Protein AF-A0A966HH26-F1 (afdb_monomer_lite)

Structure (mmCIF, N/CA/C/O backbone):
data_AF-A0A966HH26-F1
#
_entry.id   AF-A0A966HH26-F1
#
loop_
_atom_site.group_PDB
_atom_site.id
_atom_site.type_symbol
_atom_site.label_atom_id
_atom_site.label_alt_id
_atom_site.label_comp_id
_atom_site.label_asym_id
_atom_site.label_entity_id
_atom_site.label_seq_id
_atom_site.pdbx_PDB_ins_code
_atom_site.Cartn_x
_atom_site.Cartn_y
_atom_site.Cartn_z
_atom_site.occupancy
_atom_site.B_iso_or_equiv
_atom_site.auth_seq_id
_atom_site.auth_comp_id
_atom_site.auth_asym_id
_atom_site.auth_atom_id
_atom_site.pdbx_PDB_model_num
ATOM 1 N N . MET A 1 1 ? 35.435 23.503 43.792 1.00 46.53 1 MET A N 1
ATOM 2 C CA . MET A 1 1 ? 34.524 23.653 42.637 1.00 46.53 1 MET A CA 1
ATOM 3 C C . MET A 1 1 ? 33.122 23.897 43.168 1.00 46.53 1 MET A C 1
ATOM 5 O O . MET A 1 1 ? 32.701 23.189 44.073 1.00 46.53 1 MET A O 1
ATOM 9 N N . ALA A 1 2 ? 32.490 24.978 42.711 1.00 45.44 2 ALA A N 1
ATOM 10 C CA . ALA A 1 2 ? 31.250 25.517 43.256 1.00 45.44 2 ALA A CA 1
ATOM 11 C C . ALA A 1 2 ? 30.022 24.645 42.949 1.00 45.44 2 ALA A C 1
ATOM 13 O O . ALA A 1 2 ? 29.969 23.917 41.961 1.00 45.44 2 ALA A O 1
ATOM 14 N N . THR A 1 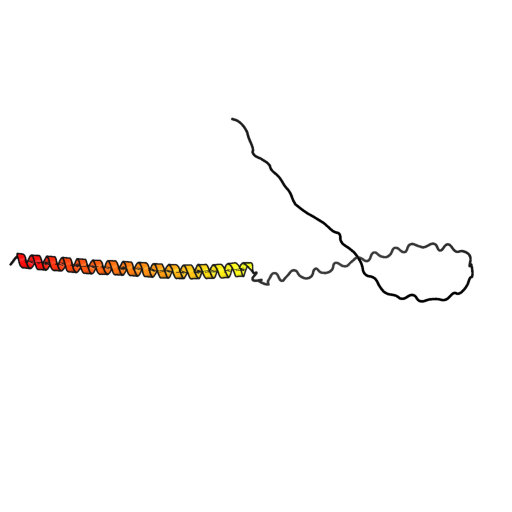3 ? 29.051 24.745 43.849 1.00 58.44 3 THR A N 1
ATOM 15 C CA . THR A 1 3 ? 27.746 24.092 43.872 1.00 58.44 3 THR A CA 1
ATOM 16 C C . THR A 1 3 ? 26.756 24.759 42.908 1.00 58.44 3 THR A C 1
ATOM 18 O O . THR A 1 3 ? 26.860 25.950 42.634 1.00 58.44 3 THR A O 1
ATOM 21 N N . THR A 1 4 ? 25.747 24.016 42.437 1.00 54.38 4 THR A N 1
ATOM 22 C CA . THR A 1 4 ? 24.311 24.336 42.631 1.00 54.38 4 THR A CA 1
ATOM 23 C C . THR A 1 4 ? 23.412 23.295 41.952 1.00 54.38 4 THR A C 1
ATOM 25 O O . THR A 1 4 ? 23.545 22.971 40.777 1.00 54.38 4 THR A O 1
ATOM 28 N N . LYS A 1 5 ? 22.486 22.750 42.750 1.00 48.38 5 LYS A N 1
ATOM 29 C CA . LYS A 1 5 ? 21.353 21.908 42.349 1.00 48.38 5 LYS A CA 1
ATOM 30 C C . LYS A 1 5 ? 20.194 22.839 41.983 1.00 48.38 5 LYS A C 1
ATOM 32 O O . LYS A 1 5 ? 19.894 23.739 42.764 1.00 48.38 5 LYS A O 1
ATOM 37 N N . SER A 1 6 ? 19.527 22.612 40.852 1.00 42.12 6 SER A N 1
ATOM 38 C CA . SER A 1 6 ? 18.279 23.304 40.509 1.00 42.12 6 SER A CA 1
ATOM 39 C C . SER A 1 6 ? 17.089 22.397 40.810 1.00 42.12 6 SER A C 1
ATOM 41 O O . SER A 1 6 ? 16.882 21.374 40.160 1.00 42.12 6 SER A O 1
ATOM 43 N N . THR A 1 7 ? 16.323 22.797 41.822 1.00 47.72 7 THR A N 1
ATOM 44 C CA . THR A 1 7 ? 15.028 22.242 42.212 1.00 47.72 7 THR A CA 1
ATOM 45 C C . THR A 1 7 ? 14.047 23.410 42.319 1.00 47.72 7 THR A C 1
ATOM 47 O O . THR A 1 7 ? 14.395 24.442 42.889 1.00 47.72 7 THR A O 1
ATOM 50 N N . SER A 1 8 ? 12.797 23.175 41.900 1.00 38.25 8 SER A N 1
ATOM 51 C CA . SER A 1 8 ? 11.558 23.851 42.336 1.00 38.25 8 SER A CA 1
ATOM 52 C C . SER A 1 8 ? 10.932 24.898 41.404 1.00 38.25 8 SER A C 1
ATOM 54 O O . SER A 1 8 ? 11.446 26.000 41.226 1.00 38.25 8 SER A O 1
ATOM 56 N N . LYS A 1 9 ? 9.721 24.578 40.924 1.00 40.78 9 LYS A N 1
ATOM 57 C CA . LYS A 1 9 ? 8.426 25.217 41.277 1.00 40.78 9 LYS A CA 1
ATOM 58 C C . LYS A 1 9 ? 7.308 24.552 40.445 1.00 40.78 9 LYS A C 1
ATOM 60 O O . LYS A 1 9 ? 7.574 24.144 39.329 1.00 40.78 9 LYS A O 1
ATOM 65 N N . LYS A 1 10 ? 6.020 24.476 40.786 1.00 36.44 10 LYS A N 1
ATOM 66 C CA . LYS A 1 10 ? 5.187 24.537 42.001 1.00 36.44 10 LYS A CA 1
ATOM 67 C C . LYS A 1 10 ? 3.735 24.542 41.459 1.00 36.44 10 LYS A C 1
ATOM 69 O O . LYS A 1 10 ? 3.396 25.448 40.714 1.00 36.44 10 LYS A O 1
ATOM 74 N N . THR A 1 11 ? 2.940 23.517 41.797 1.00 38.69 11 THR A N 1
ATOM 75 C CA . THR A 1 11 ? 1.458 23.449 41.974 1.00 38.69 11 THR A CA 1
ATOM 76 C C . THR A 1 11 ? 0.535 24.543 41.397 1.00 38.69 11 THR A C 1
ATOM 78 O O . THR A 1 11 ? 0.734 25.713 41.708 1.00 38.69 11 THR A O 1
ATOM 81 N N . THR A 1 12 ? -0.641 24.164 40.858 1.00 39.47 12 THR A N 1
ATOM 82 C CA . THR A 1 12 ? -1.949 24.283 41.574 1.00 39.47 12 THR A CA 1
ATOM 83 C C . THR A 1 12 ? -3.161 23.735 40.794 1.00 39.47 12 THR A C 1
ATOM 85 O O . THR A 1 12 ? -3.431 24.114 39.660 1.00 39.47 12 THR A O 1
ATOM 88 N N . ASN A 1 13 ? -3.927 22.875 41.477 1.00 42.19 13 ASN A N 1
ATOM 89 C CA . ASN A 1 13 ? -5.312 22.495 41.184 1.00 42.19 13 ASN A CA 1
ATOM 90 C C . ASN A 1 13 ? -6.242 23.717 41.238 1.00 42.19 13 ASN A C 1
ATOM 92 O O . ASN A 1 13 ? -6.146 24.507 42.178 1.00 42.19 13 ASN A O 1
ATOM 96 N N . LYS A 1 14 ? -7.223 23.806 40.330 1.00 37.44 14 LYS A N 1
ATOM 97 C CA . LYS A 1 14 ? -8.350 24.742 40.450 1.00 37.44 14 LYS A CA 1
ATOM 98 C C . LYS A 1 14 ? -9.676 23.979 40.422 1.00 37.44 14 LYS A C 1
ATOM 100 O O . LYS A 1 14 ? -10.220 23.658 39.374 1.00 37.44 14 LYS A O 1
ATOM 105 N N . LYS A 1 15 ? -10.162 23.676 41.627 1.00 34.75 15 LYS A N 1
ATOM 106 C CA . LYS A 1 15 ? -11.553 23.336 41.940 1.00 34.75 15 LYS A CA 1
ATOM 107 C C . LYS A 1 15 ? -12.304 24.663 42.064 1.00 34.75 15 LYS A C 1
ATOM 109 O O . LYS A 1 15 ? -11.840 25.552 42.778 1.00 34.75 15 LYS A O 1
ATOM 114 N N . THR A 1 16 ? -13.435 24.827 41.390 1.00 39.72 16 THR A N 1
ATOM 115 C CA . THR A 1 16 ? -14.351 25.935 41.686 1.00 39.72 16 THR A CA 1
ATOM 116 C C . THR A 1 16 ? -15.774 25.402 41.693 1.00 39.72 16 THR A C 1
ATOM 118 O O . THR A 1 16 ? -16.367 25.102 40.665 1.00 39.72 16 THR A O 1
ATOM 121 N N . ASP A 1 17 ? -16.235 25.221 42.923 1.00 36.28 17 ASP A N 1
ATOM 122 C CA . ASP A 1 17 ? -17.598 24.996 43.373 1.00 36.28 17 ASP A CA 1
ATOM 123 C C . ASP A 1 17 ? -18.321 26.354 43.347 1.00 36.28 17 ASP A C 1
ATOM 125 O O . ASP A 1 17 ? -17.760 27.331 43.844 1.00 36.28 17 ASP A O 1
ATOM 129 N N . LEU A 1 18 ? -19.515 26.440 42.759 1.00 45.84 18 LEU A N 1
ATOM 130 C CA . LEU A 1 18 ? -20.462 27.538 42.981 1.00 45.84 18 LEU A CA 1
ATOM 131 C C . LEU A 1 18 ? -21.883 27.019 42.747 1.00 45.84 18 LEU A C 1
ATOM 133 O O . LEU A 1 18 ? -22.423 27.023 41.642 1.00 45.84 18 LEU A O 1
ATOM 137 N N . GLN A 1 19 ? -22.486 26.577 43.845 1.00 42.69 19 GLN A N 1
ATOM 138 C CA . GLN A 1 19 ? -23.931 26.549 44.027 1.00 42.69 19 GLN A CA 1
ATOM 139 C C . GLN A 1 19 ? -24.512 27.974 44.004 1.00 42.69 19 GLN A C 1
ATOM 141 O O . GLN A 1 19 ? -23.838 28.918 44.420 1.00 42.69 19 GLN A O 1
ATOM 146 N N . LYS A 1 20 ? -25.806 28.068 43.640 1.00 35.97 20 LYS A N 1
ATOM 147 C CA . LYS A 1 20 ? -26.865 28.956 44.189 1.00 35.97 20 LYS A CA 1
ATOM 148 C C . LYS A 1 20 ? -27.674 29.673 43.098 1.00 35.97 20 LYS A C 1
ATOM 150 O O . LYS A 1 20 ? -27.216 30.666 42.547 1.00 35.97 20 LYS A O 1
ATOM 155 N N . LYS A 1 21 ? -28.913 29.203 42.869 1.00 39.84 21 LYS A N 1
ATOM 156 C CA . LYS A 1 21 ? -30.105 29.998 42.487 1.00 39.84 21 LYS A CA 1
ATOM 157 C C . LYS A 1 21 ? -31.386 29.135 42.535 1.00 39.84 21 LYS A C 1
ATOM 159 O O . LYS A 1 21 ? -31.654 28.346 41.641 1.00 39.84 21 LYS A O 1
ATOM 164 N N . THR A 1 22 ? -32.169 29.291 43.601 1.00 39.56 22 THR A N 1
ATOM 165 C CA . THR A 1 22 ? -33.653 29.213 43.615 1.00 39.56 22 THR A CA 1
ATOM 166 C C . THR A 1 22 ? -34.197 30.642 43.331 1.00 39.56 22 THR A C 1
ATOM 168 O O . THR A 1 22 ? -33.358 31.549 43.409 1.00 39.56 22 THR A O 1
ATOM 171 N N . PRO A 1 23 ? -35.503 30.941 43.040 1.00 49.19 23 PRO A N 1
ATOM 172 C CA . PRO A 1 23 ? -36.725 30.270 43.544 1.00 49.19 23 PRO A CA 1
ATOM 173 C C . PRO A 1 23 ? -38.027 30.294 42.658 1.00 49.19 23 PRO A C 1
ATOM 175 O O . PRO A 1 23 ? -38.081 30.898 41.595 1.00 49.19 23 PRO A O 1
ATOM 178 N N . VAL A 1 24 ? -39.115 29.719 43.220 1.00 37.56 24 VAL A N 1
ATOM 179 C CA . VAL A 1 24 ? -40.577 30.020 43.054 1.00 37.56 24 VAL A CA 1
ATOM 180 C C . VAL A 1 24 ? -41.441 29.260 42.012 1.00 37.56 24 VAL A C 1
ATOM 182 O O . VAL A 1 24 ? -41.351 29.522 40.819 1.00 37.56 24 VAL A O 1
ATOM 185 N N . LYS A 1 25 ? -42.413 28.457 42.512 1.00 38.44 25 LYS A N 1
ATOM 186 C CA . LYS A 1 25 ? -43.899 28.462 42.259 1.00 38.44 25 LYS A CA 1
ATOM 187 C C . LYS A 1 25 ? -44.534 27.180 42.870 1.00 38.44 25 LYS A C 1
ATOM 189 O O . LYS A 1 25 ? -44.150 26.093 42.477 1.00 38.44 25 LYS A O 1
ATOM 194 N N . LYS A 1 26 ? -45.234 27.212 44.020 1.00 36.72 26 LYS A N 1
ATOM 195 C CA . LYS A 1 26 ? -46.664 27.515 44.342 1.00 36.72 26 LYS A CA 1
ATOM 196 C C . LYS A 1 26 ? -47.728 26.504 43.842 1.00 36.72 26 LYS A C 1
ATOM 198 O O . LYS A 1 26 ? -47.833 26.287 42.644 1.00 36.72 26 LYS A O 1
ATOM 203 N N . SER A 1 27 ? -48.620 26.133 44.786 1.00 33.53 27 SER A N 1
ATOM 204 C CA . SER A 1 27 ? -49.966 25.508 44.656 1.00 33.53 27 SER A CA 1
ATOM 205 C C . SER A 1 27 ? -49.977 23.969 44.550 1.00 33.53 27 SER A C 1
ATOM 207 O O . SER A 1 27 ? -49.150 23.428 43.836 1.00 33.53 27 SER A O 1
ATOM 209 N N . SER A 1 28 ? -50.809 23.164 45.231 1.00 43.28 28 SER A N 1
ATOM 210 C CA . SER A 1 28 ? -52.185 23.309 45.756 1.00 43.28 28 SER A CA 1
ATOM 211 C C . SER A 1 28 ? -52.428 22.259 46.883 1.00 43.28 28 SER A C 1
ATOM 213 O O . SER A 1 28 ? -51.761 21.230 46.884 1.00 43.28 28 SER A O 1
ATOM 215 N N . THR A 1 29 ? -53.121 22.595 47.987 1.00 35.47 29 THR A N 1
ATOM 216 C CA . THR A 1 29 ? -54.499 22.148 48.362 1.00 35.47 29 THR A CA 1
ATOM 217 C C . THR A 1 29 ? -54.577 20.623 48.633 1.00 35.47 29 THR A C 1
ATOM 219 O O . THR A 1 29 ? -54.247 19.833 47.769 1.00 35.47 29 THR A O 1
ATOM 222 N N . ILE A 1 30 ? -54.943 20.099 49.812 1.00 45.78 30 ILE A N 1
ATOM 223 C CA . ILE A 1 30 ? -56.294 20.080 50.404 1.00 45.78 30 ILE A CA 1
ATOM 224 C C . ILE A 1 30 ? -56.207 19.813 51.921 1.00 45.78 30 ILE A C 1
ATOM 226 O O . ILE A 1 30 ? -55.453 18.969 52.400 1.00 45.78 30 ILE A O 1
ATOM 230 N N . LYS A 1 31 ? -57.046 20.550 52.650 1.00 43.34 31 LYS A N 1
ATOM 231 C CA . LYS A 1 31 ? -57.352 20.488 54.081 1.00 43.34 31 LYS A CA 1
ATOM 232 C C . LYS A 1 31 ? -58.714 19.797 54.244 1.00 43.34 31 LYS A C 1
ATOM 234 O O . LYS A 1 31 ? -59.655 20.187 53.566 1.00 43.34 31 LYS A O 1
ATOM 239 N N . SER A 1 32 ? -58.833 18.837 55.158 1.00 38.41 32 SER A N 1
ATOM 240 C CA . SER A 1 32 ? -60.107 18.289 55.663 1.00 38.41 32 SER A CA 1
ATOM 241 C C . SER A 1 32 ? -59.803 17.688 57.045 1.00 38.41 32 SER A C 1
ATOM 243 O O . SER A 1 32 ? -58.915 16.852 57.157 1.00 38.41 32 SER A O 1
ATOM 245 N N . SER A 1 33 ? -60.175 18.349 58.153 1.00 37.78 33 SER A N 1
ATOM 246 C CA . SER A 1 33 ? -61.451 18.197 58.895 1.00 37.78 33 SER A CA 1
ATOM 247 C C . SER A 1 33 ? -61.733 16.728 59.221 1.00 37.78 33 SER A C 1
ATOM 249 O O . SER A 1 33 ? -61.710 15.895 58.336 1.00 37.78 33 SER A O 1
ATOM 251 N N . SER A 1 34 ? -62.082 16.275 60.411 1.00 39.06 34 SER A N 1
ATOM 252 C CA . SER A 1 34 ? -62.530 16.844 61.678 1.00 39.06 34 SER A CA 1
ATOM 253 C C . SER A 1 34 ? -62.873 15.614 62.534 1.00 39.06 34 SER A C 1
ATOM 255 O O . SER A 1 34 ? -63.113 14.550 61.973 1.00 39.06 34 SER A O 1
ATOM 257 N N . ILE A 1 35 ? -63.002 15.789 63.849 1.00 47.38 35 ILE A N 1
ATOM 258 C CA . ILE A 1 35 ? -63.968 15.118 64.747 1.00 47.38 35 ILE A CA 1
ATOM 259 C C . ILE A 1 35 ? -63.309 14.691 66.060 1.00 47.38 35 ILE A C 1
ATOM 261 O O . ILE A 1 35 ? -62.444 13.827 66.157 1.00 47.38 35 ILE A O 1
ATOM 265 N N . SER A 1 36 ? -63.800 15.389 67.071 1.00 43.22 36 SER A N 1
ATOM 266 C CA . SER A 1 36 ? -63.665 15.235 68.503 1.00 43.22 36 SER A CA 1
ATOM 267 C C . SER A 1 36 ? -64.209 13.903 69.031 1.00 43.22 36 SER A C 1
ATOM 269 O O . SER A 1 36 ? -65.168 13.359 68.490 1.00 43.22 36 SER A O 1
ATOM 271 N N . LYS A 1 37 ? -63.641 13.444 70.156 1.00 47.03 37 LYS A N 1
ATOM 272 C CA . LYS A 1 37 ? -64.297 12.764 71.301 1.00 47.03 37 LYS A CA 1
ATOM 273 C C . LYS A 1 37 ? -63.201 12.472 72.342 1.00 47.03 37 LYS A C 1
ATOM 275 O O . LYS A 1 37 ? -62.259 11.751 72.060 1.00 47.03 37 LYS A O 1
ATOM 280 N N . LYS A 1 38 ? -63.113 13.268 73.408 1.00 40.28 38 LYS A N 1
ATOM 281 C CA . LYS A 1 38 ? -63.781 13.112 74.718 1.00 40.28 38 LYS A CA 1
ATOM 282 C C . LYS A 1 38 ? -62.902 12.350 75.731 1.00 40.28 38 LYS A C 1
ATOM 284 O O . LYS A 1 38 ? -62.758 11.140 75.673 1.00 40.28 38 LYS A O 1
ATOM 289 N N . SER A 1 39 ? -62.321 13.154 76.622 1.00 48.81 39 SER A N 1
ATOM 290 C CA . SER A 1 39 ? -61.943 12.942 78.030 1.00 48.81 39 SER A CA 1
ATOM 291 C C . SER A 1 39 ? -62.117 11.559 78.683 1.00 48.81 39 SER A C 1
ATOM 293 O O . SER A 1 39 ? -63.251 11.126 78.869 1.00 48.81 39 SER A O 1
ATOM 295 N N . THR A 1 40 ? -61.018 11.039 79.245 1.00 57.84 40 THR A N 1
ATOM 296 C CA . THR A 1 40 ? -60.918 10.505 80.627 1.00 57.84 40 THR A CA 1
ATOM 297 C C . THR A 1 40 ? -59.441 10.500 81.070 1.00 57.84 40 THR A C 1
ATOM 299 O O . THR A 1 40 ? -58.605 10.025 80.297 1.00 57.84 40 THR A O 1
ATOM 302 N N . PRO A 1 41 ? -59.075 10.999 82.270 1.00 52.28 41 PRO A N 1
ATOM 303 C CA . PRO A 1 41 ? -57.709 10.925 82.774 1.00 52.28 41 PRO A CA 1
ATOM 304 C C . PRO A 1 41 ? -57.526 9.625 83.567 1.00 52.28 41 PRO A C 1
ATOM 306 O O . PRO A 1 41 ? -57.934 9.537 84.722 1.00 52.28 41 PRO A O 1
ATOM 309 N N . THR A 1 42 ? -56.902 8.611 82.966 1.00 50.75 42 THR A N 1
ATOM 310 C CA . THR A 1 42 ? -56.572 7.371 83.686 1.00 50.75 42 THR A CA 1
ATOM 311 C C . THR A 1 42 ? -55.089 7.343 84.042 1.00 50.75 42 THR A C 1
ATOM 313 O O . THR A 1 42 ? -54.211 7.071 83.227 1.00 50.75 42 THR A O 1
ATOM 316 N N . VAL A 1 43 ? -54.872 7.714 85.297 1.00 53.69 43 VAL A N 1
ATOM 317 C CA . VAL A 1 43 ? -53.802 7.380 86.242 1.00 53.69 43 VAL A CA 1
ATOM 318 C C . VAL A 1 43 ? -52.806 6.288 85.796 1.00 53.69 43 VAL A C 1
ATOM 320 O O . VAL A 1 43 ? -53.153 5.144 85.528 1.00 53.69 43 VAL A O 1
ATOM 323 N N . THR A 1 44 ? -51.537 6.711 85.780 1.00 54.56 44 THR A N 1
ATOM 324 C CA . THR A 1 44 ? -50.280 5.989 86.054 1.00 54.56 44 THR A CA 1
ATOM 325 C C . THR A 1 44 ? -50.145 4.516 85.659 1.00 54.56 44 THR A C 1
ATOM 327 O O . THR A 1 44 ? -50.657 3.628 86.324 1.00 54.56 44 THR A O 1
ATOM 330 N N . THR A 1 45 ? -49.195 4.251 84.764 1.00 58.06 45 THR A N 1
ATOM 331 C CA . THR A 1 45 ? -48.088 3.317 85.040 1.00 58.06 45 THR A CA 1
ATOM 332 C C . THR A 1 45 ? -46.888 3.736 84.193 1.00 58.06 45 THR A C 1
ATOM 334 O O . THR A 1 45 ? -46.979 3.872 82.972 1.00 58.06 45 THR A O 1
ATOM 337 N N . LYS A 1 46 ? -45.735 3.988 84.827 1.00 56.41 46 LYS A N 1
ATOM 338 C CA . LYS A 1 46 ? -44.472 4.197 84.108 1.00 56.41 46 LYS A CA 1
ATOM 339 C C . LYS A 1 46 ? -44.111 2.880 83.422 1.00 56.41 46 LYS A C 1
ATOM 341 O O . LYS A 1 46 ? -43.544 1.982 84.034 1.00 56.41 46 LYS A O 1
ATOM 346 N N . LYS A 1 47 ? -44.473 2.760 82.145 1.00 57.62 47 LYS A N 1
ATOM 347 C CA . LYS A 1 47 ? -44.094 1.641 81.283 1.00 57.62 47 LYS A CA 1
ATOM 348 C C . LYS A 1 47 ? -42.581 1.709 81.075 1.00 57.62 47 LYS A C 1
ATOM 350 O O . LYS A 1 47 ? -42.100 2.469 80.236 1.00 57.62 47 LYS A O 1
ATOM 355 N N . SER A 1 48 ? -41.841 0.954 81.886 1.00 62.97 48 SER A N 1
ATOM 356 C CA . SER A 1 48 ? -40.420 0.680 81.679 1.00 62.97 48 SER A CA 1
ATOM 357 C C . SER A 1 48 ? -40.251 0.129 80.264 1.00 62.97 48 SER A C 1
ATOM 359 O O . SER A 1 48 ? -40.666 -0.989 79.951 1.00 62.97 48 SER A O 1
ATOM 361 N N . ARG A 1 49 ? -39.729 0.963 79.361 1.00 59.41 49 ARG A N 1
ATOM 362 C CA . ARG A 1 49 ? -39.385 0.542 78.006 1.00 59.41 49 ARG A CA 1
ATOM 363 C C . ARG A 1 49 ? -38.106 -0.276 78.125 1.00 59.41 49 ARG A C 1
ATOM 365 O O . ARG A 1 49 ? -37.021 0.294 78.158 1.00 59.41 49 ARG A O 1
ATOM 372 N N . LYS A 1 50 ? -38.225 -1.607 78.172 1.00 63.03 50 LYS A N 1
ATOM 373 C CA . LYS A 1 50 ? -37.103 -2.473 77.791 1.00 63.03 50 LYS A CA 1
ATOM 374 C C . LYS A 1 50 ? -36.706 -2.064 76.376 1.00 63.03 50 LYS A C 1
ATOM 376 O O . LYS A 1 50 ? -37.498 -2.210 75.444 1.00 63.03 50 LYS A O 1
ATOM 381 N N . ALA A 1 51 ? -35.515 -1.493 76.239 1.00 63.66 51 ALA A N 1
ATOM 382 C CA . ALA A 1 51 ? -34.905 -1.248 74.948 1.00 63.66 51 ALA A CA 1
ATOM 383 C C . ALA A 1 51 ? -34.685 -2.614 74.290 1.00 63.66 51 ALA A C 1
ATOM 385 O O . ALA A 1 51 ? -33.740 -3.328 74.605 1.00 63.66 51 ALA A O 1
ATOM 386 N N . SER A 1 52 ? -35.615 -3.010 73.423 1.00 64.81 52 SER A N 1
ATOM 387 C CA . SER A 1 52 ? -35.379 -4.078 72.463 1.00 64.81 52 SER A CA 1
ATOM 388 C C . SER A 1 52 ? -34.242 -3.591 71.570 1.00 64.81 52 SER A C 1
ATOM 390 O O . SER A 1 52 ? -34.417 -2.645 70.796 1.00 64.81 52 SER A O 1
ATOM 392 N N . SER A 1 53 ? -33.054 -4.180 71.731 1.00 67.38 53 SER A N 1
ATOM 393 C CA . SER A 1 53 ? -31.997 -4.027 70.744 1.00 67.38 53 SER A CA 1
ATOM 394 C C . SER A 1 53 ? -32.553 -4.586 69.439 1.00 67.38 53 SER A C 1
ATOM 396 O O . SER A 1 53 ? -32.881 -5.767 69.320 1.00 67.38 53 SER A O 1
ATOM 398 N N . LYS A 1 54 ? -32.775 -3.702 68.466 1.00 72.12 54 LYS A N 1
ATOM 399 C CA . LYS A 1 54 ? -33.138 -4.138 67.121 1.00 72.12 54 LYS A CA 1
ATOM 400 C C . LYS A 1 54 ? -31.969 -4.983 66.614 1.00 72.12 54 LYS A C 1
ATOM 402 O O . LYS A 1 54 ? -30.840 -4.491 66.680 1.00 72.12 54 LYS A O 1
ATOM 407 N N . PRO A 1 55 ? -32.195 -6.214 66.127 1.00 67.12 55 PRO A N 1
ATOM 408 C CA . PRO A 1 55 ? -31.116 -6.989 65.540 1.00 67.12 55 PRO A CA 1
ATOM 409 C C . PRO A 1 55 ? -30.548 -6.182 64.372 1.00 67.12 55 PRO A C 1
ATOM 411 O O . PRO A 1 55 ? -31.288 -5.764 63.476 1.00 67.12 55 PRO A O 1
ATOM 414 N N . GLN A 1 56 ? -29.246 -5.893 64.421 1.00 73.56 56 GLN A N 1
ATOM 415 C CA . GLN A 1 56 ? -28.552 -5.246 63.317 1.00 73.56 56 GLN A CA 1
ATOM 416 C C . GLN A 1 56 ? -28.665 -6.172 62.110 1.00 73.56 56 GLN A C 1
ATOM 418 O O . GLN A 1 56 ? -28.128 -7.277 62.096 1.00 73.56 56 GLN A O 1
ATOM 423 N N . LYS A 1 57 ? -29.438 -5.733 61.118 1.00 71.06 57 LYS A N 1
ATOM 424 C CA . LYS A 1 57 ? -29.631 -6.460 59.873 1.00 71.06 57 LYS A CA 1
ATOM 425 C C . LYS A 1 57 ? -28.318 -6.366 59.104 1.00 71.06 57 LYS A C 1
ATOM 427 O O . LYS A 1 57 ? -28.026 -5.330 58.517 1.00 71.06 57 LYS A O 1
ATOM 432 N N . MET A 1 58 ? -27.501 -7.411 59.192 1.00 77.06 58 MET A N 1
ATOM 433 C CA . MET A 1 58 ? -26.282 -7.530 58.400 1.00 77.06 58 MET A CA 1
ATOM 434 C C . MET A 1 58 ? -26.687 -7.487 56.925 1.00 77.06 58 MET A C 1
ATOM 436 O O . MET A 1 58 ? -27.460 -8.330 56.466 1.00 77.06 58 MET A O 1
ATOM 440 N N . GLU A 1 59 ? -26.243 -6.460 56.202 1.00 77.00 59 GLU A N 1
ATOM 441 C CA . GLU A 1 59 ? -26.455 -6.399 54.762 1.00 77.00 59 GLU A CA 1
ATOM 442 C C . GLU A 1 59 ? -25.613 -7.494 54.112 1.00 77.00 59 GLU A C 1
ATOM 444 O O . GLU A 1 59 ? -24.390 -7.523 54.241 1.00 77.00 59 GLU A O 1
ATOM 449 N N . SER A 1 60 ? -26.280 -8.432 53.441 1.00 81.62 60 SER A N 1
ATOM 450 C CA . SER A 1 60 ? -25.609 -9.466 52.666 1.00 81.62 60 SER A CA 1
ATOM 451 C C . SER A 1 60 ? -24.778 -8.805 51.573 1.00 81.62 60 SER A C 1
ATOM 453 O O . SER A 1 60 ? -25.306 -7.986 50.812 1.00 81.62 60 SER A O 1
ATOM 455 N N . PHE A 1 61 ? -23.507 -9.192 51.473 1.00 80.56 61 PHE A N 1
ATOM 456 C CA . PHE A 1 61 ? -22.639 -8.832 50.361 1.00 80.56 61 PHE A CA 1
ATOM 457 C C . PHE A 1 61 ? -23.352 -9.153 49.049 1.00 80.56 61 PHE A C 1
ATOM 459 O O . PHE A 1 61 ? -23.549 -10.315 48.695 1.00 80.56 61 PHE A O 1
ATOM 466 N N . LYS A 1 62 ? -23.802 -8.106 48.353 1.00 80.69 62 LYS A N 1
ATOM 467 C CA . LYS A 1 62 ? -24.397 -8.259 47.030 1.00 80.69 62 LYS A CA 1
ATOM 468 C C . LYS A 1 62 ? -23.298 -8.791 46.112 1.00 80.69 62 LYS A C 1
ATOM 470 O O . LYS A 1 62 ? -22.230 -8.173 46.077 1.00 80.69 62 LYS A O 1
ATOM 475 N N . PRO A 1 63 ? -23.527 -9.895 45.383 1.00 76.75 63 PRO A N 1
ATOM 476 C CA . PRO A 1 63 ? -22.571 -10.345 44.389 1.00 76.75 63 PRO A CA 1
ATOM 477 C C . PRO A 1 63 ? -22.326 -9.194 43.410 1.00 76.75 63 PRO A C 1
ATOM 479 O O . PRO A 1 63 ? -23.263 -8.588 42.880 1.00 76.75 63 PRO A O 1
ATOM 482 N N . TYR A 1 64 ? -21.053 -8.833 43.263 1.00 76.19 64 TYR A N 1
ATOM 483 C CA . TYR A 1 64 ? -20.614 -7.795 42.343 1.00 76.19 64 TYR A CA 1
ATOM 484 C C . TYR A 1 64 ? -21.022 -8.233 40.937 1.00 76.19 64 TYR A C 1
ATOM 486 O O . TYR A 1 64 ? -20.642 -9.315 40.501 1.00 76.19 64 TYR A O 1
ATOM 494 N N . LYS A 1 65 ? -21.843 -7.423 40.260 1.00 73.12 65 LYS A N 1
ATOM 495 C CA . LYS A 1 65 ? -22.303 -7.716 38.899 1.00 73.12 65 LYS A CA 1
ATOM 496 C C . LYS A 1 65 ? -21.068 -7.896 38.020 1.00 73.12 65 LYS A C 1
ATOM 498 O O . LYS A 1 65 ? -20.209 -7.013 38.024 1.00 73.12 65 LYS A O 1
ATOM 503 N N . ASP A 1 66 ? -20.983 -9.055 37.374 1.00 69.38 66 ASP A N 1
ATOM 504 C CA . ASP A 1 66 ? -19.784 -9.560 36.718 1.00 69.38 66 ASP A CA 1
ATOM 505 C C . ASP A 1 66 ? -19.001 -8.476 35.982 1.00 69.38 66 ASP A C 1
ATOM 507 O O . ASP A 1 66 ? -19.533 -7.688 35.191 1.00 69.38 66 ASP A O 1
ATOM 511 N N . LYS A 1 67 ? -17.701 -8.444 36.284 1.00 66.88 67 LYS A N 1
ATOM 512 C CA . LYS A 1 67 ? -16.722 -7.684 35.516 1.00 66.88 67 LYS A CA 1
ATOM 513 C C . LYS A 1 67 ? -16.828 -8.188 34.081 1.00 66.88 67 LYS A C 1
ATOM 515 O O . LYS A 1 67 ? -16.824 -9.393 33.861 1.00 66.88 67 LYS A O 1
ATOM 520 N N . GLN A 1 68 ? -16.979 -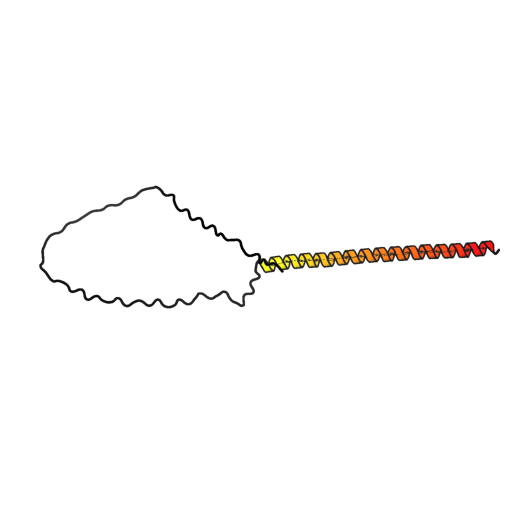7.250 33.149 1.00 67.00 68 GLN A N 1
ATOM 521 C CA . GLN A 1 68 ? -17.148 -7.512 31.721 1.00 67.00 68 GLN A CA 1
ATOM 522 C C . GLN A 1 68 ? -16.273 -8.681 31.259 1.00 67.00 68 GLN A C 1
ATOM 524 O O . GLN A 1 68 ? -15.089 -8.707 31.592 1.00 67.00 68 GLN A O 1
ATOM 529 N N . ASN A 1 69 ? -16.882 -9.621 30.529 1.00 71.31 69 ASN A N 1
ATOM 530 C CA . ASN A 1 69 ? -16.260 -10.837 30.013 1.00 71.31 69 ASN A CA 1
ATOM 531 C C . ASN A 1 69 ? -14.821 -10.565 29.550 1.00 71.31 69 ASN A C 1
ATOM 533 O O . ASN A 1 69 ? -14.605 -9.914 28.532 1.00 71.31 69 ASN A O 1
ATOM 537 N N . PHE A 1 70 ? -13.832 -11.083 30.282 1.00 63.19 70 PHE A N 1
ATOM 538 C CA . PHE A 1 70 ? -12.405 -10.921 29.962 1.00 63.19 70 PHE A CA 1
ATOM 539 C C . PHE A 1 70 ? -11.998 -11.594 28.636 1.00 63.19 70 PHE A C 1
ATOM 541 O O . PHE A 1 70 ? -10.880 -11.404 28.169 1.00 63.19 70 PHE A O 1
ATOM 548 N N . MET A 1 71 ? -12.905 -12.365 28.028 1.00 61.34 71 MET A N 1
ATOM 549 C CA . MET A 1 71 ? -12.749 -12.990 26.711 1.00 61.34 71 MET A CA 1
ATOM 550 C C . MET A 1 71 ? -13.493 -12.263 25.583 1.00 61.34 71 MET A C 1
ATOM 552 O O . MET A 1 71 ? -13.350 -12.645 24.425 1.00 61.34 71 MET A O 1
ATOM 556 N N . GLU A 1 72 ? -14.257 -11.205 25.867 1.00 71.06 72 GLU A N 1
ATOM 557 C CA . GLU A 1 72 ? -14.780 -10.356 24.798 1.00 71.06 72 GLU A CA 1
ATOM 558 C C . GLU A 1 72 ? -13.657 -9.446 24.313 1.00 71.06 72 GLU A C 1
ATOM 560 O O . GLU A 1 72 ? -13.327 -8.437 24.941 1.00 71.06 72 GLU A O 1
ATOM 565 N N . PHE A 1 73 ? -13.062 -9.807 23.176 1.00 67.88 73 PHE A N 1
ATOM 566 C CA . PHE A 1 73 ? -12.128 -8.953 22.456 1.00 67.88 73 PHE A CA 1
ATOM 567 C C . PHE A 1 73 ? -12.893 -7.735 21.934 1.00 67.88 73 PHE A C 1
ATOM 569 O O . PHE A 1 73 ? -13.390 -7.696 20.808 1.00 67.88 73 PHE A O 1
ATOM 576 N N . LYS A 1 74 ? -13.063 -6.734 22.796 1.00 72.38 74 LYS A N 1
ATOM 577 C CA . LYS A 1 74 ? -13.688 -5.477 22.419 1.00 72.38 74 LYS A CA 1
ATOM 578 C C . LYS A 1 74 ? -12.699 -4.743 21.544 1.00 72.38 74 LYS A C 1
ATOM 580 O O . LYS A 1 74 ? -11.730 -4.176 22.038 1.00 72.38 74 LYS A O 1
ATOM 585 N N . ILE A 1 75 ? -12.960 -4.757 20.241 1.00 79.12 75 ILE A N 1
ATOM 586 C CA . ILE A 1 75 ? -12.351 -3.819 19.308 1.00 79.12 75 ILE A CA 1
ATOM 587 C C . ILE A 1 75 ? -12.736 -2.430 19.816 1.00 79.12 75 ILE A C 1
ATOM 589 O O . ILE A 1 75 ? -13.859 -1.956 19.645 1.00 79.12 75 ILE A O 1
ATOM 593 N N . THR A 1 76 ? -11.825 -1.825 20.571 1.00 82.06 76 THR A N 1
ATOM 594 C CA . THR A 1 76 ? -12.030 -0.489 21.112 1.00 82.06 76 THR A CA 1
ATOM 595 C C . THR A 1 76 ? -11.891 0.509 19.971 1.00 82.06 76 THR A C 1
ATOM 597 O O . THR A 1 76 ? -11.209 0.243 18.980 1.00 82.06 76 THR A O 1
ATOM 600 N N . GLN A 1 77 ? -12.499 1.687 20.116 1.00 84.50 77 GLN A N 1
ATOM 601 C CA . GLN 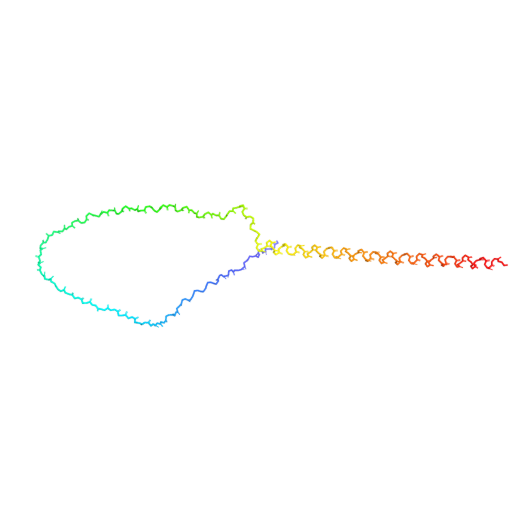A 1 77 ? -12.357 2.777 19.142 1.00 84.50 77 GLN A CA 1
ATOM 602 C C . GLN A 1 77 ? -10.880 3.031 18.796 1.00 84.50 77 GLN A C 1
ATOM 604 O O . GLN A 1 77 ? -10.541 3.224 17.635 1.00 84.50 77 GLN A O 1
ATOM 609 N N . GLN A 1 78 ? -9.985 2.929 19.784 1.00 88.19 78 GLN A N 1
ATOM 610 C CA . GLN A 1 78 ? -8.543 3.084 19.594 1.00 88.19 78 GLN A CA 1
ATOM 611 C C . GLN A 1 78 ? -7.977 2.057 18.609 1.00 88.19 78 GLN A C 1
ATOM 613 O O . GLN A 1 78 ? -7.246 2.428 17.697 1.00 88.19 78 GLN A O 1
ATOM 618 N N . THR A 1 79 ? -8.343 0.781 18.744 1.00 91.81 79 THR A N 1
ATOM 619 C CA . THR A 1 79 ? -7.888 -0.287 17.845 1.00 91.81 79 THR A CA 1
ATOM 620 C C . THR A 1 79 ? -8.356 -0.044 16.407 1.00 91.81 79 THR A C 1
ATOM 622 O O . THR A 1 79 ? -7.601 -0.294 15.475 1.00 91.81 79 THR A O 1
ATOM 625 N N . VAL A 1 80 ? -9.561 0.510 16.221 1.00 92.62 80 VAL A N 1
ATOM 626 C CA . VAL A 1 80 ? -10.077 0.901 14.896 1.00 92.62 80 VAL A CA 1
ATOM 627 C C . VAL A 1 80 ? -9.273 2.057 14.304 1.00 92.62 80 VAL A C 1
ATOM 629 O O . VAL A 1 80 ? -8.887 1.984 13.141 1.00 92.62 80 VAL A O 1
ATOM 632 N N . TYR A 1 81 ? -8.965 3.094 15.091 1.00 93.88 81 TYR A N 1
ATOM 633 C CA . TYR A 1 81 ? -8.119 4.200 14.627 1.00 93.88 81 TYR A CA 1
ATOM 634 C C . TYR A 1 81 ? -6.751 3.702 14.153 1.00 93.88 81 TYR A C 1
ATOM 636 O O . TYR A 1 81 ? -6.311 4.058 13.060 1.00 93.88 81 TYR A O 1
ATOM 644 N N . TRP A 1 82 ? -6.110 2.826 14.929 1.00 95.06 82 TRP A N 1
ATOM 645 C CA . TRP A 1 82 ? -4.841 2.211 14.538 1.00 95.06 82 TRP A CA 1
ATOM 646 C C . TRP A 1 82 ? -4.969 1.321 13.302 1.00 95.06 82 TRP A C 1
ATOM 648 O O . TRP A 1 82 ? -4.091 1.356 12.445 1.00 95.06 82 TRP A O 1
ATOM 658 N N . ALA A 1 83 ? -6.063 0.568 13.167 1.00 95.19 83 ALA A N 1
ATOM 659 C CA . ALA A 1 83 ? -6.306 -0.257 11.988 1.00 95.19 83 ALA A CA 1
ATOM 660 C C . ALA A 1 83 ? -6.439 0.594 10.715 1.00 95.19 83 ALA A C 1
ATOM 662 O O . ALA A 1 83 ? -5.794 0.294 9.714 1.00 95.19 83 ALA A O 1
ATOM 663 N N . VAL A 1 84 ? -7.209 1.686 10.757 1.00 96.56 84 VAL A N 1
ATOM 664 C CA . VAL A 1 84 ? -7.371 2.603 9.614 1.00 96.56 84 VAL A CA 1
ATOM 665 C C . VAL A 1 84 ? -6.035 3.237 9.232 1.00 96.56 84 VAL A C 1
ATOM 667 O O . VAL A 1 84 ? -5.678 3.260 8.056 1.00 96.56 84 VAL A O 1
ATOM 670 N N . ILE A 1 85 ? -5.266 3.696 10.221 1.00 96.94 85 ILE A N 1
ATOM 671 C CA . ILE A 1 85 ? -3.919 4.235 9.996 1.00 96.94 85 ILE A CA 1
ATOM 672 C C . ILE A 1 85 ? -3.015 3.172 9.362 1.00 96.94 85 ILE A C 1
ATOM 674 O O . ILE A 1 85 ? -2.332 3.463 8.383 1.00 96.94 85 ILE A O 1
ATOM 678 N N . GLY A 1 86 ? -3.049 1.934 9.861 1.00 97.19 86 GLY A N 1
ATOM 679 C CA . GLY A 1 86 ? -2.283 0.820 9.304 1.00 97.19 86 GLY A CA 1
ATOM 680 C C . GLY A 1 86 ? -2.617 0.553 7.837 1.00 97.19 86 GLY A C 1
ATOM 681 O O . GLY A 1 86 ? -1.711 0.404 7.021 1.00 97.19 86 GLY A O 1
ATOM 682 N N . VAL A 1 87 ? -3.903 0.568 7.475 1.00 97.69 87 VAL A N 1
ATOM 683 C CA . VAL A 1 87 ? -4.348 0.394 6.083 1.00 97.69 87 VAL A CA 1
ATOM 684 C C . VAL A 1 87 ? -3.852 1.530 5.192 1.00 97.69 87 VAL A C 1
ATOM 686 O O . VAL A 1 87 ? -3.361 1.266 4.097 1.00 97.69 87 VAL A O 1
ATOM 689 N N . ILE A 1 88 ? -3.932 2.782 5.653 1.00 97.94 88 ILE A N 1
ATOM 690 C CA . ILE A 1 88 ? -3.449 3.938 4.886 1.00 97.94 88 ILE A CA 1
ATOM 691 C C . ILE A 1 88 ? -1.941 3.827 4.651 1.00 97.94 88 ILE A C 1
ATOM 693 O O . ILE A 1 88 ? -1.494 3.978 3.518 1.00 97.94 88 ILE A O 1
ATOM 697 N N . VAL A 1 89 ? -1.161 3.519 5.691 1.00 97.25 89 VAL A N 1
ATOM 698 C CA . VAL A 1 89 ? 0.298 3.375 5.582 1.00 97.25 89 VAL A CA 1
ATOM 699 C C . VAL A 1 89 ? 0.673 2.222 4.650 1.00 97.25 89 VAL A C 1
ATOM 701 O O . VAL A 1 89 ? 1.560 2.388 3.819 1.00 97.25 89 VAL A O 1
ATOM 704 N N . LEU A 1 90 ? -0.016 1.079 4.729 1.00 97.50 90 LEU A N 1
ATOM 705 C CA . LEU A 1 90 ? 0.213 -0.051 3.822 1.00 97.50 90 LEU A CA 1
ATOM 706 C C . LEU A 1 90 ? -0.143 0.288 2.372 1.00 97.50 90 LEU A C 1
ATOM 708 O O . LEU A 1 90 ? 0.632 -0.015 1.466 1.00 97.50 90 LEU A O 1
ATOM 712 N N . GLY A 1 91 ? -1.278 0.952 2.145 1.00 97.75 91 GLY A N 1
ATOM 713 C CA . GLY A 1 91 ? -1.670 1.422 0.817 1.00 97.75 91 GLY A CA 1
ATOM 714 C C . GLY A 1 91 ? -0.648 2.400 0.241 1.00 97.75 91 GLY A C 1
ATOM 715 O O . GLY A 1 91 ? -0.247 2.268 -0.914 1.00 97.75 91 GLY A O 1
ATOM 716 N N . PHE A 1 92 ? -0.156 3.326 1.065 1.00 97.75 92 PHE A N 1
ATOM 717 C CA . PHE A 1 92 ? 0.877 4.276 0.664 1.00 97.75 92 PHE A CA 1
ATOM 718 C C . PHE A 1 92 ? 2.228 3.595 0.410 1.00 97.75 92 PHE A C 1
ATOM 720 O O . PHE A 1 92 ? 2.922 3.951 -0.536 1.00 97.75 92 PHE A O 1
ATOM 727 N N . GLY A 1 93 ? 2.583 2.577 1.198 1.00 96.94 93 GLY A N 1
ATOM 728 C CA . GLY A 1 93 ? 3.781 1.762 0.988 1.00 96.94 93 GLY A CA 1
ATOM 729 C C . GLY A 1 93 ? 3.736 0.954 -0.314 1.00 96.94 93 GLY A C 1
ATOM 730 O O . GLY A 1 93 ? 4.726 0.876 -1.034 1.00 96.94 93 GLY A O 1
ATOM 731 N N . LEU A 1 94 ? 2.580 0.402 -0.680 1.00 96.62 94 LEU A N 1
ATOM 732 C CA . LEU A 1 94 ? 2.403 -0.256 -1.980 1.00 96.62 94 LEU A CA 1
ATOM 733 C C . LEU A 1 94 ? 2.443 0.753 -3.132 1.00 96.62 94 LEU A C 1
ATOM 735 O O . LEU A 1 94 ? 3.030 0.487 -4.180 1.00 96.62 94 LEU A O 1
ATOM 739 N N . TRP A 1 95 ? 1.850 1.929 -2.930 1.00 97.25 95 TRP A N 1
ATOM 740 C CA . TRP A 1 95 ? 1.854 2.990 -3.928 1.00 97.25 95 TRP A CA 1
ATOM 741 C C . TRP A 1 95 ? 3.263 3.532 -4.188 1.00 97.25 95 TRP A C 1
ATOM 743 O O . TRP A 1 95 ? 3.664 3.634 -5.347 1.00 97.25 95 TRP A O 1
ATOM 753 N N . ILE A 1 96 ? 4.051 3.794 -3.137 1.00 96.94 96 ILE A N 1
ATOM 754 C CA . ILE A 1 96 ? 5.439 4.250 -3.289 1.00 96.94 96 ILE A CA 1
ATOM 755 C C . ILE A 1 96 ? 6.279 3.194 -4.010 1.00 96.94 96 ILE A C 1
ATOM 757 O O . ILE A 1 96 ? 7.068 3.536 -4.884 1.00 96.94 96 ILE A O 1
ATOM 761 N N . PHE A 1 97 ? 6.075 1.908 -3.702 1.00 96.50 97 PHE A N 1
ATOM 762 C CA . PHE A 1 97 ? 6.786 0.818 -4.365 1.00 96.50 97 PHE A CA 1
ATOM 763 C C . PHE A 1 97 ? 6.472 0.761 -5.864 1.00 96.50 97 PHE A C 1
ATOM 765 O O . PHE A 1 97 ? 7.375 0.595 -6.683 1.00 96.50 97 PHE A O 1
ATOM 772 N N . LYS A 1 98 ? 5.205 0.976 -6.240 1.00 95.88 98 LYS A N 1
ATOM 773 C CA . LYS A 1 98 ? 4.818 1.092 -7.648 1.00 95.88 98 LYS A CA 1
ATOM 774 C C . LYS A 1 98 ? 5.556 2.245 -8.338 1.00 95.88 98 LYS A C 1
ATOM 776 O O . LYS A 1 98 ? 6.121 2.032 -9.406 1.00 95.88 98 LYS A O 1
ATOM 781 N N . VAL A 1 99 ? 5.591 3.429 -7.726 1.00 96.19 99 VAL A N 1
ATOM 782 C CA . VAL A 1 99 ? 6.297 4.592 -8.295 1.00 96.19 99 VAL A CA 1
ATOM 783 C C . VAL A 1 99 ? 7.791 4.304 -8.459 1.00 96.19 99 VAL A C 1
ATOM 785 O O . VAL A 1 99 ? 8.356 4.602 -9.504 1.00 96.19 99 VAL A O 1
ATOM 788 N N . GLN A 1 100 ? 8.422 3.660 -7.475 1.00 95.38 100 GLN A N 1
ATOM 789 C CA . GLN A 1 100 ? 9.827 3.250 -7.575 1.00 95.38 100 GLN A CA 1
ATOM 790 C C . GLN A 1 100 ? 10.067 2.331 -8.782 1.00 95.38 100 GLN A C 1
ATOM 792 O O . GLN A 1 100 ? 11.013 2.545 -9.532 1.00 95.38 100 GLN A O 1
ATOM 797 N N . SER A 1 101 ? 9.190 1.349 -9.021 1.00 95.69 101 SER A N 1
ATOM 798 C CA . SER A 1 101 ? 9.328 0.448 -10.178 1.00 95.69 101 SER A CA 1
ATOM 799 C C . SER A 1 101 ? 9.251 1.174 -11.524 1.00 95.69 101 SER A C 1
ATOM 801 O O . SER A 1 101 ? 9.991 0.845 -12.445 1.00 95.69 101 SER A O 1
ATOM 803 N N . GLU A 1 102 ? 8.394 2.189 -11.628 1.00 95.12 102 GLU A N 1
ATOM 804 C CA . GLU A 1 102 ? 8.236 2.987 -12.845 1.00 95.12 102 GLU A CA 1
ATOM 805 C C . GLU A 1 102 ? 9.465 3.863 -13.099 1.00 95.12 102 GLU A C 1
ATOM 807 O O . GLU A 1 102 ? 9.943 3.957 -14.226 1.00 95.12 102 GLU A O 1
ATOM 812 N N . VAL A 1 103 ? 10.034 4.427 -12.033 1.00 95.50 103 VAL A N 1
ATOM 813 C CA . VAL A 1 103 ? 11.292 5.174 -12.092 1.00 95.50 103 VAL A CA 1
ATOM 814 C C . VAL A 1 103 ? 12.430 4.290 -12.609 1.00 95.50 103 VAL A C 1
ATOM 816 O O . VAL A 1 103 ? 13.131 4.693 -13.534 1.00 95.50 103 VAL A O 1
ATOM 819 N N . TYR A 1 104 ? 12.588 3.071 -12.081 1.00 95.62 104 TYR A N 1
ATOM 820 C CA . TYR A 1 104 ? 13.596 2.130 -12.588 1.00 95.62 104 TYR A CA 1
ATOM 821 C C . TYR A 1 104 ? 13.365 1.756 -14.054 1.00 95.62 104 TYR A C 1
ATOM 823 O O . TYR A 1 104 ? 14.314 1.745 -14.828 1.00 95.62 104 TYR A O 1
ATOM 831 N N . ALA A 1 105 ? 12.114 1.530 -14.460 1.00 95.25 105 ALA A N 1
ATOM 832 C CA . ALA A 1 105 ? 11.794 1.221 -15.851 1.00 95.25 105 ALA A CA 1
ATOM 833 C C . ALA A 1 105 ? 12.169 2.364 -16.810 1.00 95.25 105 ALA A C 1
ATOM 835 O O . ALA A 1 105 ? 12.643 2.110 -17.915 1.00 95.25 105 ALA A O 1
ATOM 836 N N . ILE A 1 106 ? 11.983 3.621 -16.394 1.00 94.31 106 ILE A N 1
ATOM 837 C CA . ILE A 1 106 ? 12.396 4.789 -17.182 1.00 94.31 106 ILE A CA 1
ATOM 838 C C . ILE A 1 106 ? 13.924 4.854 -17.286 1.00 94.31 106 ILE A C 1
ATOM 840 O O . ILE A 1 106 ? 14.441 5.124 -18.367 1.00 94.31 106 ILE A O 1
ATOM 844 N N . TYR A 1 107 ? 14.652 4.578 -16.201 1.00 95.00 107 TYR A N 1
ATOM 845 C CA . TYR A 1 107 ? 16.115 4.526 -16.249 1.00 95.00 107 TYR A CA 1
ATOM 846 C C . TYR A 1 107 ? 16.624 3.425 -17.183 1.00 95.00 107 TYR A C 1
ATOM 848 O O . TYR A 1 107 ? 17.476 3.703 -18.023 1.00 95.00 107 TYR A O 1
ATOM 856 N N . ASP A 1 108 ? 16.045 2.225 -17.121 1.00 95.31 108 ASP A N 1
ATOM 857 C CA . ASP A 1 108 ? 16.403 1.127 -18.025 1.00 95.31 108 ASP A CA 1
ATOM 858 C C . ASP A 1 108 ? 16.131 1.484 -19.496 1.00 95.31 108 ASP A C 1
ATOM 860 O O . ASP A 1 108 ? 16.926 1.153 -20.377 1.00 95.31 108 ASP A O 1
ATOM 864 N N . GLN A 1 109 ? 15.031 2.192 -19.781 1.00 94.94 109 GLN A N 1
ATOM 865 C CA . GLN A 1 109 ? 14.727 2.674 -21.134 1.00 94.94 109 GLN A CA 1
ATOM 866 C C . GLN A 1 109 ? 15.739 3.712 -21.623 1.00 94.94 109 GLN A C 1
ATOM 868 O O . GLN A 1 109 ? 16.159 3.663 -22.778 1.00 94.94 109 GLN A O 1
ATOM 873 N N . ILE A 1 110 ? 16.138 4.651 -20.763 1.00 95.25 110 ILE A N 1
ATOM 874 C CA . ILE A 1 110 ? 17.143 5.663 -21.107 1.00 95.25 110 ILE A CA 1
ATOM 875 C C . ILE A 1 110 ? 18.482 4.987 -21.414 1.00 95.25 110 ILE A C 1
ATOM 877 O O . ILE A 1 110 ? 19.085 5.271 -22.447 1.00 95.25 110 ILE A O 1
ATOM 881 N N . ASP A 1 111 ? 18.912 4.050 -20.572 1.00 94.94 111 ASP A N 1
ATOM 882 C CA . ASP A 1 111 ? 20.159 3.314 -20.776 1.00 94.94 111 ASP A CA 1
ATOM 883 C C . ASP A 1 111 ? 20.130 2.467 -22.055 1.00 94.94 111 ASP A C 1
ATOM 885 O O . ASP A 1 111 ? 21.138 2.382 -22.761 1.00 94.94 111 ASP A O 1
ATOM 889 N N . ALA A 1 112 ? 18.990 1.853 -22.382 1.00 94.62 112 ALA A N 1
ATOM 890 C CA . ALA A 1 112 ? 18.818 1.125 -23.636 1.00 94.62 112 ALA A CA 1
ATOM 891 C C . ALA A 1 112 ? 18.966 2.054 -24.852 1.00 94.62 112 ALA A C 1
ATOM 893 O O . ALA A 1 112 ? 19.749 1.755 -25.753 1.00 94.62 112 ALA A O 1
ATOM 894 N N . ASN A 1 113 ? 18.304 3.214 -24.836 1.00 95.62 113 ASN A N 1
ATOM 895 C CA . ASN A 1 113 ? 18.373 4.187 -25.928 1.00 95.62 113 ASN A CA 1
ATOM 896 C C . ASN A 1 113 ? 19.800 4.723 -26.140 1.00 95.62 113 ASN A C 1
ATOM 898 O O . ASN A 1 113 ? 20.267 4.810 -27.273 1.00 95.62 113 ASN A O 1
ATOM 902 N N . ILE A 1 114 ? 20.528 5.020 -25.058 1.00 95.00 114 ILE A N 1
ATOM 903 C CA . ILE A 1 114 ? 21.922 5.496 -25.132 1.00 95.00 114 ILE A CA 1
ATOM 904 C C . ILE A 1 114 ? 22.842 4.430 -25.756 1.00 95.00 114 ILE A C 1
ATOM 9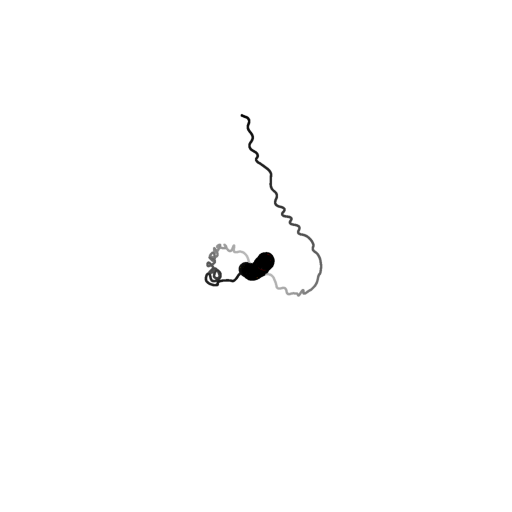06 O O . ILE A 1 114 ? 23.772 4.740 -26.509 1.00 95.00 114 ILE A O 1
ATOM 910 N N . ARG A 1 115 ? 22.605 3.147 -25.461 1.00 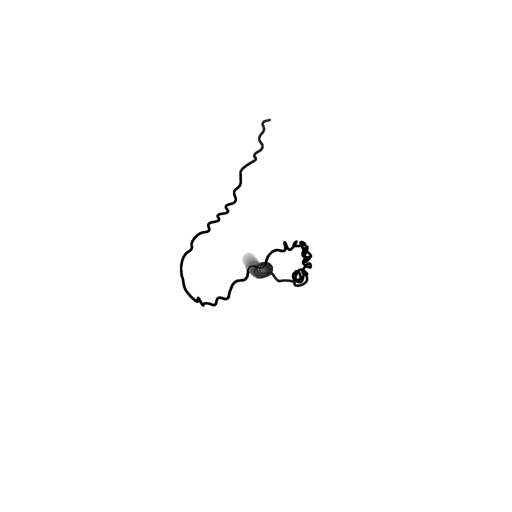92.62 115 ARG A N 1
ATOM 911 C CA . ARG A 1 115 ? 23.379 2.045 -26.055 1.00 92.62 115 ARG A CA 1
ATOM 912 C C . ARG A 1 115 ? 23.123 1.902 -27.551 1.00 92.62 115 ARG A C 1
ATOM 914 O O . ARG A 1 115 ? 24.058 1.608 -28.288 1.00 92.62 115 ARG A O 1
ATOM 921 N N . GLU A 1 116 ? 21.890 2.108 -27.999 1.00 92.94 116 GLU A N 1
ATOM 922 C CA . GLU A 1 116 ? 21.562 2.091 -29.426 1.00 92.94 116 GLU A CA 1
ATOM 923 C C . GLU A 1 116 ? 22.228 3.254 -30.166 1.00 92.94 116 GLU A C 1
ATOM 925 O O . GLU A 1 116 ? 22.874 3.030 -31.188 1.00 92.94 116 GLU A O 1
ATOM 930 N N . GLU A 1 117 ? 22.156 4.469 -29.617 1.00 92.56 117 GLU A N 1
ATOM 931 C CA . GLU A 1 117 ? 22.803 5.658 -30.190 1.00 92.56 117 GLU A CA 1
ATOM 932 C C . GLU A 1 117 ? 24.321 5.459 -30.329 1.00 92.56 117 GLU A C 1
ATOM 934 O O . GLU A 1 117 ? 24.876 5.583 -31.419 1.00 92.56 117 GLU A O 1
ATOM 939 N N . SER A 1 118 ? 24.984 5.012 -29.259 1.00 90.94 118 SER A N 1
ATOM 940 C CA . SER A 1 118 ? 26.428 4.740 -29.292 1.00 90.94 118 SER A CA 1
ATOM 941 C C . SER A 1 118 ? 26.822 3.599 -30.242 1.00 90.94 118 SER A C 1
ATOM 943 O O . SER A 1 118 ? 27.906 3.636 -30.829 1.00 90.94 118 SER A O 1
ATOM 945 N N . ALA A 1 119 ? 25.963 2.594 -30.439 1.00 91.50 119 ALA A N 1
ATOM 946 C CA . ALA A 1 119 ? 26.203 1.537 -31.420 1.00 91.50 119 ALA A CA 1
ATOM 947 C C . ALA A 1 119 ? 26.096 2.056 -32.863 1.00 91.50 119 ALA A C 1
ATOM 949 O O . ALA A 1 119 ? 26.901 1.666 -33.714 1.00 91.50 119 ALA A O 1
ATOM 950 N N . LEU A 1 120 ? 25.136 2.942 -33.140 1.00 91.50 120 LEU A N 1
ATOM 951 C CA . LEU A 1 120 ? 25.005 3.594 -34.444 1.00 91.50 120 LEU A CA 1
ATOM 952 C C . LEU A 1 120 ? 26.205 4.497 -34.740 1.00 91.50 120 LEU A C 1
ATOM 954 O O . LEU A 1 120 ? 26.746 4.437 -35.845 1.00 91.50 120 LEU A O 1
ATOM 958 N N . ASP A 1 121 ? 26.676 5.251 -33.748 1.00 92.38 121 ASP A N 1
ATOM 959 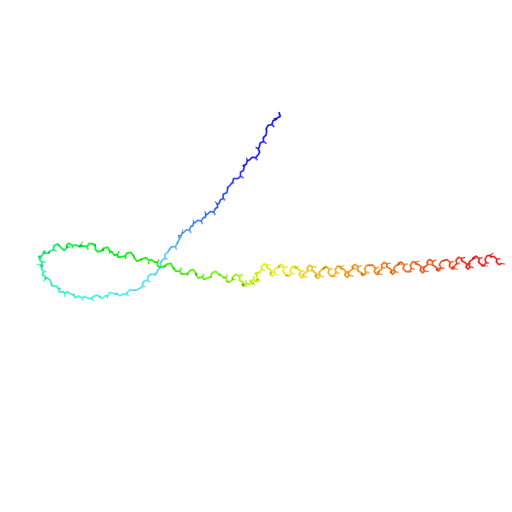C CA . ASP A 1 121 ? 27.864 6.094 -33.888 1.00 92.38 121 ASP A CA 1
ATOM 960 C C . ASP A 1 121 ? 29.115 5.271 -34.222 1.00 92.38 121 ASP A C 1
ATOM 962 O O . ASP A 1 121 ? 29.874 5.629 -35.125 1.00 92.38 121 ASP A O 1
ATOM 966 N N . GLN A 1 122 ? 29.316 4.123 -33.563 1.00 89.50 122 GLN A N 1
ATOM 967 C CA . GLN A 1 122 ? 30.438 3.235 -33.891 1.00 89.50 122 GLN A CA 1
ATOM 968 C C . GLN A 1 122 ? 30.354 2.684 -35.316 1.00 89.50 122 GLN A C 1
ATOM 970 O O . GLN A 1 122 ? 31.367 2.645 -36.016 1.00 89.50 122 GLN A O 1
ATOM 975 N N . ARG A 1 123 ? 29.157 2.302 -35.774 1.00 89.50 123 ARG A N 1
ATOM 976 C CA . ARG A 1 123 ? 28.951 1.840 -37.155 1.00 89.50 123 ARG A CA 1
ATOM 977 C C . ARG A 1 123 ? 29.233 2.932 -38.176 1.00 89.50 123 ARG A C 1
ATOM 979 O O . ARG A 1 123 ? 29.799 2.651 -39.228 1.00 89.50 123 ARG A O 1
ATOM 986 N N . LEU A 1 124 ? 28.871 4.173 -37.870 1.00 89.94 124 LEU A N 1
ATOM 987 C CA . LEU A 1 124 ? 29.139 5.304 -38.751 1.00 89.94 124 LEU A CA 1
ATOM 988 C C . LEU A 1 124 ? 30.644 5.591 -38.855 1.00 89.94 124 LEU A C 1
ATOM 990 O O . LEU A 1 124 ? 31.136 5.877 -39.945 1.00 89.94 124 LEU A O 1
ATOM 994 N N . ILE A 1 125 ? 31.387 5.457 -37.752 1.00 91.12 125 ILE A N 1
ATOM 995 C CA . ILE A 1 125 ? 32.853 5.588 -37.743 1.00 91.12 125 ILE A CA 1
ATOM 996 C C . ILE A 1 125 ? 33.518 4.484 -38.578 1.00 91.12 125 ILE A C 1
ATOM 998 O O . ILE A 1 125 ? 34.432 4.783 -39.345 1.00 91.12 125 ILE A O 1
ATOM 1002 N N . GLU A 1 126 ? 33.055 3.236 -38.460 1.00 88.38 126 GLU A N 1
ATOM 1003 C CA . GLU A 1 126 ? 33.551 2.092 -39.243 1.00 88.38 126 GLU A CA 1
ATOM 1004 C C . GLU A 1 126 ? 33.368 2.336 -40.749 1.00 88.38 126 GLU A C 1
ATOM 1006 O O . GLU A 1 126 ? 34.336 2.321 -41.506 1.00 88.38 126 GLU A O 1
ATOM 1011 N N . LEU A 1 127 ? 32.154 2.713 -41.165 1.00 89.38 127 LEU A N 1
ATOM 1012 C CA . LEU A 1 127 ? 31.864 3.039 -42.565 1.00 89.38 127 LEU A CA 1
ATOM 1013 C C . LEU A 1 127 ? 32.695 4.221 -43.079 1.00 89.38 127 LEU A C 1
ATOM 1015 O O . LEU A 1 127 ? 33.114 4.230 -44.237 1.00 89.38 127 LEU A O 1
ATOM 1019 N N . LYS A 1 128 ? 32.953 5.224 -42.230 1.00 86.56 128 LYS A N 1
ATOM 1020 C CA . LYS A 1 128 ? 33.784 6.370 -42.609 1.00 86.56 128 LYS A CA 1
ATOM 1021 C C . LYS A 1 128 ? 35.255 5.989 -42.771 1.00 86.56 128 LYS A C 1
ATOM 1023 O O . LYS A 1 128 ? 35.923 6.572 -43.621 1.00 86.56 128 LYS A O 1
ATOM 1028 N N . GLN A 1 129 ? 35.771 5.038 -41.989 1.00 85.88 129 GLN A N 1
ATOM 1029 C CA . GLN A 1 129 ? 37.126 4.524 -42.196 1.00 85.88 129 GLN A CA 1
ATOM 1030 C C . GLN A 1 129 ? 37.248 3.757 -43.511 1.00 85.88 129 GLN A C 1
ATOM 1032 O O . GLN A 1 129 ? 38.207 3.994 -44.244 1.00 85.88 129 GLN A O 1
ATOM 1037 N N . ASP A 1 130 ? 36.276 2.907 -43.836 1.00 85.06 130 ASP A N 1
ATOM 1038 C CA . ASP A 1 130 ? 36.301 2.118 -45.072 1.00 85.06 130 ASP A CA 1
ATOM 1039 C C . ASP A 1 130 ? 36.269 2.998 -46.334 1.00 85.06 130 ASP A C 1
ATOM 1041 O O . ASP A 1 130 ? 36.919 2.676 -47.328 1.00 85.06 130 ASP A O 1
ATOM 1045 N N . GLU A 1 131 ? 35.569 4.137 -46.291 1.00 84.00 131 GLU A N 1
ATOM 1046 C CA . GLU A 1 131 ? 35.554 5.126 -47.380 1.00 84.00 131 GLU A CA 1
ATOM 1047 C C . GLU A 1 131 ? 36.915 5.819 -47.572 1.00 84.00 131 GLU A C 1
ATOM 1049 O O . GLU A 1 131 ? 37.285 6.143 -48.693 1.00 84.00 131 GLU A O 1
ATOM 1054 N N . VAL A 1 132 ? 37.672 6.063 -46.497 1.00 79.31 132 VAL A N 1
ATOM 1055 C CA . VAL A 1 132 ? 38.956 6.795 -46.553 1.00 79.31 132 VAL A CA 1
ATOM 1056 C C . VAL A 1 132 ? 40.121 5.901 -47.000 1.00 79.31 132 VAL A C 1
ATOM 1058 O O . VAL A 1 132 ? 41.156 6.407 -47.431 1.00 79.31 132 VAL A O 1
ATOM 1061 N N . VAL A 1 133 ? 39.979 4.580 -46.872 1.00 72.25 133 VAL A N 1
ATOM 1062 C CA . VAL A 1 133 ? 41.019 3.600 -47.232 1.00 72.25 133 VAL A CA 1
ATOM 1063 C C . VAL A 1 133 ? 40.937 3.169 -48.709 1.00 72.25 133 VAL A C 1
ATOM 1065 O O . VAL A 1 133 ? 41.901 2.590 -49.215 1.00 72.25 133 VAL A O 1
ATOM 1068 N N . GLN A 1 134 ? 39.836 3.469 -49.410 1.00 54.78 134 GLN A N 1
ATOM 1069 C CA . GLN A 1 134 ? 39.687 3.263 -50.862 1.00 54.78 134 GLN A CA 1
ATOM 1070 C C . GLN A 1 134 ? 40.185 4.462 -51.675 1.00 54.78 134 GLN A C 1
ATOM 1072 O O . GLN A 1 134 ? 40.760 4.209 -52.759 1.00 54.78 134 GLN A O 1
#

Radius of gyration: 49.72 Å; chains: 1; bounding box: 105×43×137 Å

Foldseek 3Di:
DDDDDDDDDDDDDDDDDDDDDDDDDDDDDDDDDDDDDDDDDDDDDPPPPPPPPDPDPPDPDDPDDDDPDPPPPPCDPVVVVVVVVVVVVVVVVVVVVVVVVVVVVVVVVVVVVVVVVVVVVVVVVVVVVVVVVD

pLDDT: mean 70.81, std 22.26, range [33.53, 97.94]

Secondary structure (DSSP, 8-state):
---------------------------------------------------------PPP-PPPP----TT-----HHHHHHHHHHHHHHHHHHHHHHHHHHHHHHHHHHHHHHHHHHHHHHHHHHHHHHHHH-

Sequence (134 aa):
MATTKSTSKKTTNKKTDLQKKTPVKKSSTIKSSSISKKSTPTVTTKKSRKASSKPQKMESFKPYKDKQNFMEFKITQQTVYWAVIGVIVLGFGLWIFKVQSEVYAIYDQIDANIREESALDQRLIELKQDEVVQ